Protein AF-A0A9E6A7X2-F1 (afdb_monomer)

Sequence (152 aa):
MKKKRSARLGIVADLEERKRKQADQFLAEHVKRVENDKVQLLQLETYLVEYQQQYKVTCANGISVQSLMSYQNFMAKVGRVIDQHKVSMKVNLEQLQGVKVYWSKVCARQNAVDSLIVKLKNKEQYAADKALQQLIDEASLQNFNKSPNSRA

Foldseek 3Di:
DPDQPLVVLVVVLVVLVVVLVVLVVVLVVLVVVLVVLVVVLVVLVVVLVVVVVVVVVVVVVPDDPVVVVVVVVVNVVSVVVSVVSVVVSVVSVVVSVVSVVVSVVSVVVSVVSVVVSVVSVVVVVVVVVVVVVVVVVVVVVVVVVVDDDDDD

Radius of gyration: 36.04 Å; Cα contacts (8 Å, |Δi|>4): 52; chains: 1; bounding box: 65×26×121 Å

Solvent-accessible surface area (backbone atoms only — not comparable to full-atom values): 8267 Å² total; per-residue (Å²): 132,84,79,54,72,47,67,62,46,47,61,52,46,57,49,39,52,50,52,36,55,52,37,52,52,52,42,51,51,41,51,51,50,49,52,51,50,51,53,52,50,52,52,53,53,50,51,50,52,53,50,53,53,54,47,52,58,50,51,76,72,60,70,55,71,70,57,53,53,53,49,53,54,48,52,57,51,51,52,51,51,52,53,52,47,54,55,52,48,51,54,44,49,53,49,36,52,53,43,51,53,52,36,51,53,45,50,52,51,38,55,50,48,53,53,50,40,52,56,43,46,52,53,55,48,53,54,48,53,55,53,52,49,51,52,51,52,52,53,50,52,51,53,54,69,70,63,77,86,92,83,131

Mean predicted aligned error: 8.38 Å

Nearest PDB structures (foldseek):
  6pyu-assembly1_B  TM=8.097E-01  e=6.039E-01  Homo sapiens
  3k29-assembly1_A  TM=8.432E-01  e=1.173E+00  Chlamydia trachomatis
  8i21-assembly1_A  TM=5.649E-01  e=2.278E+00  Saccharomyces cerevisiae S288C
  8i4v-assembly1_B  TM=3.873E-01  e=1.789E+00  Saccharomyces cerevisiae S288C
  8i21-assembly1_B  TM=3.912E-01  e=5.631E+00  Saccharomyces cerevisiae S288C

Secondary structure (DSSP, 8-state):
-PPPHHHHHHHHHHHHHHHHHHHHHHHHHHHHHHHHHHHHHHHHHHHHHHHHHHHHHHHHT---HHHHHHHHHHHHHHHHHHHHHHHHHHHHHHHHHHHHHHHHHHHHHHHHHHHHHHHHHHHHHHHHHHHHHHHHHHHHHHHHHT------

Structure (mmCIF, N/CA/C/O backbone):
data_AF-A0A9E6A7X2-F1
#
_entry.id   AF-A0A9E6A7X2-F1
#
loop_
_atom_site.group_PDB
_atom_site.id
_atom_site.type_symbol
_atom_site.label_atom_id
_atom_site.label_alt_id
_atom_site.label_comp_id
_atom_site.label_asym_id
_atom_site.label_entity_id
_atom_site.label_seq_id
_atom_site.pdbx_PDB_ins_code
_atom_site.Cartn_x
_atom_site.Cartn_y
_atom_site.Cartn_z
_atom_site.occupancy
_atom_site.B_iso_or_equiv
_atom_site.auth_seq_id
_atom_site.auth_comp_id
_atom_site.auth_asym_id
_atom_site.auth_atom_id
_atom_site.pdbx_PDB_model_num
ATOM 1 N N . MET A 1 1 ? -23.308 -15.680 37.141 1.00 47.47 1 MET A N 1
ATOM 2 C CA . MET A 1 1 ? -23.452 -14.218 36.929 1.00 47.47 1 MET A CA 1
ATOM 3 C C . MET A 1 1 ? -23.376 -13.896 35.436 1.00 47.47 1 MET A C 1
ATOM 5 O O . MET A 1 1 ? -22.452 -14.355 34.776 1.00 47.47 1 MET A O 1
ATOM 9 N N . LYS A 1 2 ? -24.347 -13.157 34.877 1.00 62.97 2 LYS A N 1
ATOM 10 C CA . LYS A 1 2 ? -24.361 -12.752 33.453 1.00 62.97 2 LYS A CA 1
ATOM 11 C C . LYS A 1 2 ? -23.170 -11.811 33.189 1.00 62.97 2 LYS A C 1
ATOM 13 O O . LYS A 1 2 ? -23.051 -10.800 33.875 1.00 62.97 2 LYS A O 1
ATOM 18 N N . LYS A 1 3 ? -22.287 -12.116 32.225 1.00 70.38 3 LYS A N 1
ATOM 19 C CA . LYS A 1 3 ? -21.166 -11.217 31.867 1.00 70.38 3 LYS A CA 1
ATOM 20 C C . LYS A 1 3 ? -21.705 -9.831 31.471 1.00 70.38 3 LYS A C 1
ATOM 22 O O . LYS A 1 3 ? -22.637 -9.742 30.662 1.00 70.38 3 LYS A O 1
ATOM 27 N N . LYS A 1 4 ? -21.098 -8.768 32.021 1.00 75.50 4 LYS A N 1
ATOM 28 C CA . LYS A 1 4 ? -21.412 -7.362 31.698 1.00 75.50 4 LYS A CA 1
ATOM 29 C C . LYS A 1 4 ? -21.354 -7.129 30.183 1.00 75.50 4 LYS A C 1
ATOM 31 O O . LYS A 1 4 ? -20.653 -7.834 29.450 1.00 75.50 4 LYS A O 1
ATOM 36 N N . ARG A 1 5 ? -22.156 -6.192 29.672 1.00 73.62 5 ARG A N 1
ATOM 37 C CA . ARG A 1 5 ? -22.290 -5.967 28.221 1.00 73.62 5 ARG A CA 1
ATOM 38 C C . ARG A 1 5 ? -20.985 -5.421 27.641 1.00 73.62 5 ARG A C 1
ATOM 40 O O . ARG A 1 5 ? -20.601 -5.850 26.557 1.00 73.62 5 ARG A O 1
ATOM 47 N N . SER A 1 6 ? -20.283 -4.588 28.404 1.00 75.38 6 SER A N 1
ATOM 48 C CA . SER A 1 6 ? -18.923 -4.125 28.109 1.00 75.38 6 SER A CA 1
ATOM 49 C C . SER A 1 6 ? -17.924 -5.276 27.907 1.00 75.38 6 SER A C 1
ATOM 51 O O . SER A 1 6 ? -17.207 -5.300 26.912 1.00 75.38 6 SER A O 1
ATOM 53 N N . ALA A 1 7 ? -17.937 -6.287 28.781 1.00 75.12 7 ALA A N 1
ATOM 54 C CA . ALA A 1 7 ? -17.018 -7.428 28.718 1.00 75.12 7 ALA A CA 1
ATOM 55 C C . ALA A 1 7 ? -17.225 -8.315 27.476 1.00 75.12 7 ALA A C 1
ATOM 57 O O . ALA A 1 7 ? -16.279 -8.909 26.969 1.00 75.12 7 ALA A O 1
ATOM 58 N N . ARG A 1 8 ? -18.456 -8.399 26.957 1.00 81.56 8 ARG A N 1
ATOM 59 C CA . ARG A 1 8 ? -18.749 -9.130 25.708 1.00 81.56 8 ARG A CA 1
ATOM 60 C C . ARG A 1 8 ? -18.274 -8.375 24.468 1.00 81.56 8 ARG A C 1
ATOM 62 O O . ARG A 1 8 ? -17.871 -9.004 23.497 1.00 81.56 8 ARG A O 1
ATOM 69 N N . LEU A 1 9 ? -18.300 -7.043 24.512 1.00 84.25 9 LEU A N 1
ATOM 70 C CA . LEU A 1 9 ? -17.782 -6.198 23.437 1.00 84.25 9 LEU A CA 1
ATOM 71 C C . LEU A 1 9 ? -16.253 -6.138 23.406 1.00 84.25 9 LEU A C 1
ATOM 73 O O . LEU A 1 9 ? -15.714 -5.866 22.343 1.00 84.25 9 LEU A O 1
ATOM 77 N N . GLY A 1 10 ? -15.562 -6.468 24.503 1.00 82.94 10 GLY A N 1
ATOM 78 C CA . GLY A 1 10 ? -14.102 -6.626 24.499 1.00 82.94 10 GLY A CA 1
ATOM 79 C C . GLY A 1 10 ? -13.621 -7.626 23.440 1.00 82.94 10 GLY A C 1
ATOM 80 O O . GLY A 1 10 ? -12.741 -7.308 22.657 1.00 82.94 10 GLY A O 1
ATOM 81 N N . ILE A 1 11 ? -14.301 -8.770 23.300 1.00 87.31 11 ILE A N 1
ATOM 82 C CA . ILE A 1 11 ? -13.978 -9.777 22.268 1.00 87.31 11 ILE A CA 1
ATOM 83 C C . ILE A 1 11 ? -14.161 -9.209 20.852 1.00 87.31 11 ILE A C 1
ATOM 85 O O . ILE A 1 11 ? -13.413 -9.538 19.930 1.00 87.31 11 ILE A O 1
ATOM 89 N N . VAL A 1 12 ? -15.176 -8.360 20.666 1.00 88.81 12 VAL A N 1
ATOM 90 C CA . VAL A 1 12 ? -15.425 -7.694 19.384 1.00 88.81 12 VAL A CA 1
ATOM 91 C C . VAL A 1 12 ? -14.328 -6.669 19.103 1.00 88.81 12 VAL A C 1
ATOM 93 O O . VAL A 1 12 ? -13.837 -6.635 17.982 1.00 88.81 12 VAL A O 1
ATOM 96 N N . ALA A 1 13 ? -13.894 -5.895 20.100 1.00 90.06 13 ALA A N 1
ATOM 97 C CA . ALA A 1 13 ? -12.770 -4.970 19.954 1.00 90.06 13 ALA A CA 1
ATOM 98 C C . ALA A 1 13 ? -11.473 -5.697 19.579 1.00 90.06 13 ALA A C 1
ATOM 100 O O . ALA A 1 13 ? -10.839 -5.307 18.603 1.00 90.06 13 ALA A O 1
ATOM 101 N N . ASP A 1 14 ? -11.144 -6.808 20.242 1.00 90.88 14 ASP A N 1
ATOM 102 C CA . ASP A 1 14 ? -9.957 -7.611 19.916 1.00 90.88 14 ASP A CA 1
ATOM 103 C C . ASP A 1 14 ? -10.012 -8.164 18.479 1.00 90.88 14 ASP A C 1
ATOM 105 O O . ASP A 1 14 ? -8.999 -8.291 17.785 1.00 90.88 14 ASP A O 1
ATOM 109 N N . LEU A 1 15 ? -11.207 -8.530 18.001 1.00 92.25 15 LEU A N 1
ATOM 110 C CA . LEU A 1 15 ? -11.403 -8.955 16.617 1.00 92.25 15 LEU A CA 1
ATOM 111 C C . LEU A 1 15 ? -11.204 -7.794 15.633 1.00 92.25 15 LEU A C 1
ATOM 113 O O . LEU A 1 15 ? -10.547 -7.978 14.609 1.00 92.25 15 LEU A O 1
ATOM 117 N N . GLU A 1 16 ? -11.766 -6.620 15.916 1.00 91.19 16 GLU A N 1
ATOM 118 C CA . GLU A 1 16 ? -11.615 -5.441 15.058 1.00 91.19 16 GLU A CA 1
ATOM 119 C C . GLU A 1 16 ? -10.170 -4.911 15.063 1.00 91.19 16 GLU A C 1
ATOM 121 O O . GLU A 1 16 ? -9.666 -4.533 14.009 1.00 91.19 16 GLU A O 1
ATOM 126 N N . GLU A 1 17 ? -9.445 -4.993 16.183 1.00 92.38 17 GLU A N 1
ATOM 127 C CA . GLU A 1 17 ? -8.017 -4.658 16.245 1.00 92.38 17 GLU A CA 1
ATOM 128 C C . GLU A 1 17 ? -7.181 -5.588 15.355 1.00 92.38 17 GLU A C 1
ATOM 130 O O . GLU A 1 17 ? -6.312 -5.129 14.611 1.00 92.38 17 GLU A O 1
ATOM 135 N N . ARG A 1 18 ? -7.458 -6.900 15.380 1.00 94.06 18 ARG A N 1
ATOM 136 C CA . ARG A 1 18 ? -6.791 -7.860 14.486 1.00 94.06 18 ARG A CA 1
ATOM 137 C C . ARG A 1 18 ? -7.076 -7.562 13.017 1.00 94.06 18 ARG A C 1
ATOM 139 O O . ARG A 1 18 ? -6.147 -7.583 12.212 1.00 94.06 18 ARG A O 1
ATOM 146 N N . LYS A 1 19 ? -8.326 -7.235 12.672 1.00 93.25 19 LYS A N 1
ATOM 147 C CA . LYS A 1 19 ? -8.688 -6.819 11.308 1.00 93.25 19 LYS A CA 1
ATOM 148 C C . LYS A 1 19 ? -7.966 -5.541 10.892 1.00 93.25 19 LYS A C 1
ATOM 150 O O . LYS A 1 19 ? -7.505 -5.475 9.756 1.00 93.25 19 LYS A O 1
ATOM 155 N N . ARG A 1 20 ? -7.823 -4.554 11.788 1.00 93.06 20 ARG A N 1
ATOM 156 C CA . ARG A 1 20 ? -7.038 -3.341 11.511 1.00 93.06 20 ARG A CA 1
ATOM 157 C C . ARG A 1 20 ? -5.586 -3.691 11.223 1.00 93.06 20 ARG A C 1
ATOM 159 O O . ARG A 1 20 ? -5.097 -3.304 10.175 1.00 93.06 20 ARG A O 1
ATOM 166 N N . LYS A 1 21 ? -4.931 -4.484 12.077 1.00 95.56 21 LYS A N 1
ATOM 167 C CA . LYS A 1 21 ? -3.529 -4.893 11.860 1.00 95.56 21 LYS A CA 1
ATOM 168 C C . LYS A 1 21 ? -3.332 -5.585 10.508 1.00 95.56 21 LYS A C 1
ATOM 170 O O . LYS A 1 21 ? -2.360 -5.308 9.815 1.00 95.56 21 LYS A O 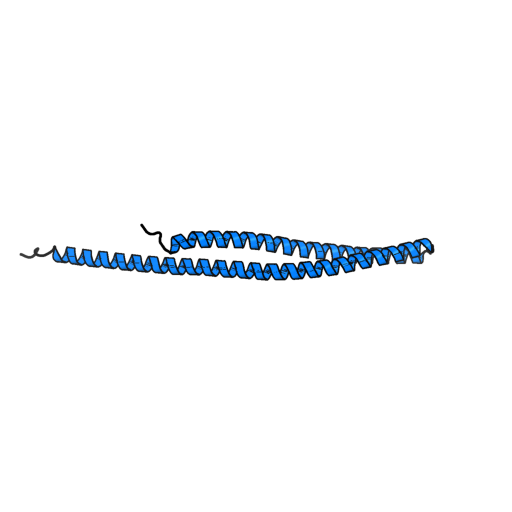1
ATOM 175 N N . GLN A 1 22 ? -4.266 -6.448 10.111 1.00 95.94 22 GLN A N 1
ATOM 176 C CA . GLN A 1 22 ? -4.241 -7.075 8.786 1.00 95.94 22 GLN A CA 1
ATOM 177 C C . GLN A 1 22 ? -4.439 -6.051 7.660 1.00 95.94 22 GLN A C 1
ATOM 179 O O . GLN A 1 22 ? -3.724 -6.093 6.664 1.00 95.94 22 GLN A O 1
ATOM 184 N N . ALA A 1 23 ? -5.375 -5.110 7.817 1.00 95.69 23 ALA A N 1
ATOM 185 C CA . ALA A 1 23 ? -5.593 -4.043 6.845 1.00 95.69 23 ALA A CA 1
ATOM 186 C C . ALA A 1 23 ? -4.382 -3.098 6.727 1.00 95.69 23 ALA A C 1
ATOM 188 O O . ALA A 1 23 ? -4.076 -2.661 5.621 1.00 95.69 23 ALA A O 1
ATOM 189 N N . ASP A 1 24 ? -3.683 -2.809 7.829 1.00 97.06 24 ASP A N 1
ATOM 190 C CA . ASP A 1 24 ? -2.449 -2.014 7.857 1.00 97.06 24 ASP A CA 1
ATOM 191 C C . ASP A 1 24 ? -1.337 -2.706 7.059 1.00 97.06 24 ASP A C 1
ATOM 193 O O . ASP A 1 24 ? -0.707 -2.088 6.201 1.00 97.06 24 ASP A O 1
ATOM 197 N N . GLN A 1 25 ? -1.125 -4.004 7.304 1.00 97.56 25 GLN A N 1
ATOM 198 C CA . GLN A 1 25 ? -0.148 -4.813 6.568 1.00 97.56 25 GLN A CA 1
ATOM 199 C C . GLN A 1 25 ? -0.470 -4.851 5.074 1.00 97.56 25 GLN A C 1
ATOM 201 O O . GLN A 1 25 ? 0.410 -4.624 4.244 1.00 97.56 25 GLN A O 1
ATOM 206 N N . PHE A 1 26 ? -1.740 -5.068 4.736 1.00 96.00 26 PHE A N 1
ATOM 207 C CA . PHE A 1 26 ? -2.191 -5.118 3.352 1.00 96.00 26 PHE A CA 1
ATOM 208 C C . PHE A 1 26 ? -2.010 -3.767 2.646 1.00 96.00 26 PHE A C 1
ATOM 210 O O . PHE A 1 26 ? -1.502 -3.703 1.529 1.00 96.00 26 PHE A O 1
ATOM 217 N N . LEU A 1 27 ? -2.336 -2.658 3.317 1.00 98.06 27 LEU A N 1
ATOM 218 C CA . LEU A 1 27 ? -2.077 -1.319 2.792 1.00 98.06 27 LEU A CA 1
ATOM 219 C C . LEU A 1 27 ? -0.580 -1.084 2.563 1.00 98.06 27 LEU A C 1
ATOM 221 O O . LEU A 1 27 ? -0.202 -0.590 1.501 1.00 98.06 27 LEU A O 1
ATOM 225 N N . ALA A 1 28 ? 0.267 -1.448 3.526 1.00 97.88 28 ALA A N 1
ATOM 226 C CA . ALA A 1 28 ? 1.713 -1.275 3.424 1.00 97.88 28 ALA A CA 1
ATOM 227 C C . ALA A 1 28 ? 2.307 -2.050 2.236 1.00 97.88 28 ALA A C 1
ATOM 229 O O . ALA A 1 28 ? 3.136 -1.506 1.504 1.00 97.88 28 ALA A O 1
ATOM 230 N N . GLU A 1 29 ? 1.853 -3.282 2.002 1.00 97.31 29 GLU A N 1
ATOM 231 C CA . GLU A 1 29 ? 2.272 -4.097 0.859 1.00 97.31 29 GLU A CA 1
ATOM 232 C C . GLU A 1 29 ? 1.923 -3.426 -0.477 1.00 97.31 29 GLU A C 1
ATOM 234 O O . GLU A 1 29 ? 2.788 -3.270 -1.342 1.00 97.31 29 GLU A O 1
ATOM 239 N N . HIS A 1 30 ? 0.685 -2.952 -0.628 1.00 97.56 30 HIS A N 1
ATOM 240 C CA . HIS A 1 30 ? 0.243 -2.285 -1.853 1.00 97.56 30 HIS A CA 1
ATOM 241 C C . HIS A 1 30 ? 0.944 -0.941 -2.088 1.00 97.56 30 HIS A C 1
ATOM 243 O O . HIS A 1 30 ? 1.289 -0.621 -3.227 1.00 97.56 30 HIS A O 1
ATOM 249 N N . VAL A 1 31 ? 1.195 -0.163 -1.029 1.00 97.81 31 VAL A N 1
ATOM 250 C CA . VAL A 1 31 ? 1.982 1.077 -1.122 1.00 97.81 31 VAL A CA 1
ATOM 251 C C . VAL A 1 31 ? 3.401 0.766 -1.589 1.00 97.81 31 VAL A C 1
ATOM 253 O O . VAL A 1 31 ? 3.877 1.388 -2.537 1.00 97.81 31 VAL A O 1
ATOM 256 N N . LYS A 1 32 ? 4.056 -0.228 -0.977 1.00 97.44 32 LYS A N 1
ATOM 257 C CA . LYS A 1 32 ? 5.410 -0.647 -1.352 1.00 97.44 32 LYS A CA 1
ATOM 258 C C . LYS A 1 32 ? 5.474 -1.125 -2.801 1.00 97.44 32 LYS A C 1
ATOM 260 O O . LYS A 1 32 ? 6.410 -0.772 -3.509 1.00 97.44 32 LYS A O 1
ATOM 265 N N . ARG A 1 33 ? 4.481 -1.893 -3.255 1.00 95.94 33 ARG A N 1
ATOM 266 C CA . ARG A 1 33 ? 4.395 -2.364 -4.643 1.00 95.94 33 ARG A CA 1
ATOM 267 C C . ARG A 1 33 ? 4.341 -1.202 -5.635 1.00 95.94 33 ARG A C 1
ATOM 269 O O . ARG A 1 33 ? 5.154 -1.159 -6.548 1.00 95.94 33 ARG A O 1
ATOM 276 N N . VAL A 1 34 ? 3.443 -0.241 -5.416 1.00 96.81 34 VAL A N 1
ATOM 277 C CA . VAL A 1 34 ? 3.322 0.946 -6.279 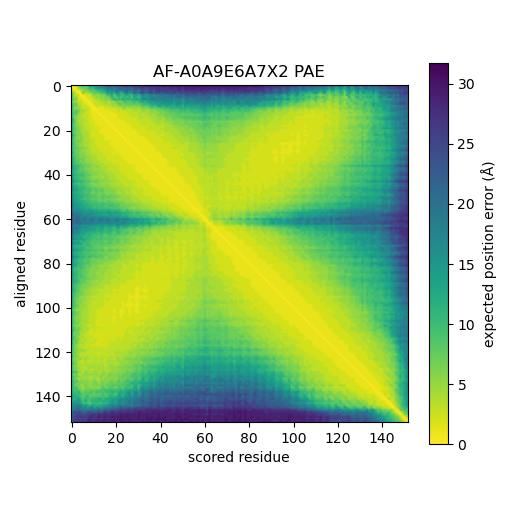1.00 96.81 34 VAL A CA 1
ATOM 278 C C . VAL A 1 34 ? 4.606 1.774 -6.283 1.00 96.81 34 VAL A C 1
ATOM 280 O O . VAL A 1 34 ? 4.996 2.292 -7.326 1.00 96.81 34 VAL A O 1
ATOM 283 N N . GLU A 1 35 ? 5.266 1.918 -5.135 1.00 96.62 35 GLU A N 1
ATOM 284 C CA . GLU A 1 35 ? 6.502 2.695 -5.059 1.00 96.62 35 GLU A CA 1
ATOM 285 C C . GLU A 1 35 ? 7.663 2.003 -5.782 1.00 96.62 35 GLU A C 1
ATOM 287 O O . GLU A 1 35 ? 8.375 2.637 -6.557 1.00 96.62 35 GLU A O 1
ATOM 292 N N . ASN A 1 36 ? 7.795 0.686 -5.622 1.00 94.94 36 ASN A N 1
ATOM 293 C CA . ASN A 1 36 ? 8.768 -0.101 -6.375 1.00 94.94 36 ASN A CA 1
ATOM 294 C C . ASN A 1 36 ? 8.532 0.002 -7.890 1.00 94.94 36 ASN A C 1
ATOM 296 O O . ASN A 1 36 ? 9.490 0.194 -8.636 1.00 94.94 36 ASN A O 1
ATOM 300 N N . ASP A 1 37 ? 7.276 -0.073 -8.342 1.00 93.50 37 ASP A N 1
ATOM 301 C CA . ASP A 1 37 ? 6.935 0.057 -9.763 1.00 93.50 37 ASP A CA 1
ATOM 302 C C . ASP A 1 37 ? 7.340 1.426 -10.326 1.00 93.50 37 ASP A C 1
ATOM 304 O O . ASP A 1 37 ? 7.866 1.505 -11.437 1.00 93.50 37 ASP A O 1
A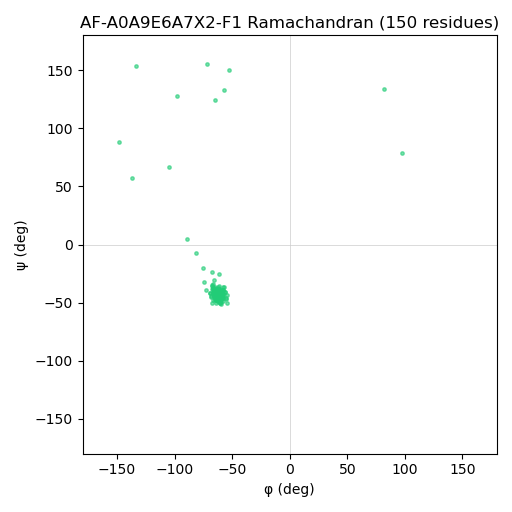TOM 308 N N . LYS A 1 38 ? 7.130 2.508 -9.562 1.00 95.12 38 LYS A N 1
ATOM 309 C CA . LYS A 1 38 ? 7.560 3.860 -9.954 1.00 95.12 38 LYS A CA 1
ATOM 310 C C . LYS A 1 38 ? 9.070 3.954 -10.096 1.00 95.12 38 LYS A C 1
ATOM 312 O O . LYS A 1 38 ? 9.550 4.516 -11.077 1.00 95.12 38 LYS A O 1
ATOM 317 N N . VAL A 1 39 ? 9.810 3.415 -9.127 1.00 96.19 39 VAL A N 1
ATOM 318 C CA . VAL A 1 39 ? 11.278 3.414 -9.154 1.00 96.19 39 VAL A CA 1
ATOM 319 C C . VAL A 1 39 ? 11.782 2.642 -10.372 1.00 96.19 39 VAL A C 1
ATOM 321 O O . VAL A 1 39 ? 12.636 3.145 -11.097 1.00 96.19 39 VAL A O 1
ATOM 324 N N . GLN A 1 40 ? 11.222 1.462 -10.645 1.00 93.50 40 GLN A N 1
ATOM 325 C CA . GLN A 1 40 ? 11.585 0.664 -11.819 1.00 93.50 40 GLN A CA 1
ATOM 326 C C . GLN A 1 40 ? 11.265 1.383 -13.131 1.00 93.50 40 GLN A C 1
ATOM 328 O O . GLN A 1 40 ? 12.080 1.371 -14.051 1.00 93.50 40 GLN A O 1
ATOM 333 N N . LEU A 1 41 ? 10.107 2.042 -13.224 1.00 94.75 41 LEU A N 1
ATOM 334 C CA . LEU A 1 41 ? 9.742 2.813 -14.408 1.00 94.75 41 LEU A CA 1
ATOM 335 C C . LEU A 1 41 ? 10.720 3.969 -14.645 1.00 94.75 41 LEU A C 1
ATOM 337 O O . LEU A 1 41 ? 11.205 4.131 -15.762 1.00 94.75 41 LEU A O 1
ATOM 341 N N . LEU A 1 42 ? 11.061 4.719 -13.595 1.00 95.50 42 LEU A N 1
ATOM 342 C CA . LEU A 1 42 ? 12.034 5.806 -13.680 1.00 95.50 42 LEU A CA 1
ATOM 343 C C . LEU A 1 42 ? 13.410 5.295 -14.126 1.00 95.50 42 LEU A C 1
ATOM 345 O O . LEU A 1 42 ? 14.053 5.919 -14.967 1.00 95.50 42 LEU A O 1
ATOM 349 N N . GLN A 1 43 ? 13.854 4.151 -13.600 1.00 93.81 43 GLN A N 1
ATOM 350 C CA . GLN A 1 43 ? 15.102 3.509 -14.021 1.00 93.81 43 GLN A CA 1
ATOM 351 C C . GLN A 1 43 ? 15.079 3.130 -15.506 1.00 93.81 43 GLN A C 1
ATOM 353 O O . GLN A 1 43 ? 16.045 3.405 -16.213 1.00 93.81 43 GLN A O 1
ATOM 358 N N . LEU A 1 44 ? 13.979 2.549 -15.998 1.00 92.94 44 LEU A N 1
ATOM 359 C CA . LEU A 1 44 ? 13.820 2.202 -17.415 1.00 92.94 44 LEU A CA 1
ATOM 360 C C . LEU A 1 44 ? 13.824 3.441 -18.318 1.00 92.94 44 LEU A C 1
ATOM 362 O O . LEU A 1 44 ? 14.473 3.434 -19.363 1.00 92.94 44 LEU A O 1
ATOM 366 N N . GLU A 1 45 ? 13.122 4.504 -17.921 1.00 92.56 45 GLU A N 1
ATOM 367 C CA . GLU A 1 45 ? 13.084 5.767 -18.665 1.00 92.56 45 GLU A CA 1
ATOM 368 C C . GLU A 1 45 ? 14.460 6.448 -18.680 1.00 92.56 45 GLU A C 1
ATOM 370 O O . GLU A 1 45 ? 14.906 6.909 -19.731 1.00 92.56 45 GLU A O 1
ATOM 375 N N . THR A 1 46 ? 15.175 6.434 -17.552 1.00 94.38 46 THR A N 1
ATOM 376 C CA . THR A 1 46 ? 16.532 6.992 -17.431 1.00 94.38 46 THR A CA 1
ATOM 377 C C . THR A 1 46 ? 17.515 6.229 -18.311 1.00 94.38 46 THR A C 1
ATOM 379 O O . THR A 1 46 ? 18.199 6.826 -19.140 1.00 94.38 46 THR A O 1
ATOM 382 N N . TYR A 1 47 ? 17.516 4.899 -18.207 1.00 92.31 47 TYR A N 1
ATOM 383 C CA . TYR A 1 47 ? 18.353 4.030 -19.027 1.00 92.31 47 TYR A CA 1
ATOM 384 C C . TYR A 1 47 ? 18.098 4.231 -20.527 1.00 92.31 47 TYR A C 1
ATOM 386 O O . TYR A 1 47 ? 19.032 4.253 -21.327 1.00 92.31 47 TYR A O 1
ATOM 394 N N . LEU A 1 48 ? 16.837 4.422 -20.929 1.00 90.81 48 LEU A N 1
ATOM 395 C CA . LEU A 1 48 ? 16.494 4.695 -22.322 1.00 90.81 48 LEU A CA 1
ATOM 396 C C . LEU A 1 48 ? 17.073 6.034 -22.800 1.00 90.81 48 LEU A C 1
ATOM 398 O O . LEU A 1 48 ? 17.608 6.095 -23.907 1.00 90.81 48 LEU A O 1
ATOM 402 N N . VAL A 1 49 ? 17.015 7.087 -21.982 1.00 93.06 49 VAL A N 1
ATOM 403 C CA . VAL A 1 49 ? 17.617 8.389 -22.310 1.00 93.06 49 VAL A CA 1
ATOM 404 C C . VAL A 1 49 ? 19.137 8.275 -22.446 1.00 93.06 49 VAL A C 1
ATOM 406 O O . VAL A 1 49 ? 19.694 8.741 -23.442 1.00 93.06 49 VAL A O 1
ATOM 409 N N . GLU A 1 50 ? 19.805 7.625 -21.494 1.00 92.62 50 GLU A N 1
ATOM 410 C CA . GLU A 1 50 ? 21.256 7.399 -21.524 1.00 92.62 50 GLU A CA 1
ATOM 411 C C . GLU A 1 50 ? 21.673 6.614 -22.771 1.00 92.62 50 GLU A C 1
ATOM 413 O O . GLU A 1 50 ? 22.586 7.012 -23.500 1.00 92.62 50 GLU A O 1
ATOM 418 N N . TYR A 1 51 ? 20.946 5.542 -23.082 1.00 92.12 51 TYR A N 1
ATOM 419 C CA . TYR A 1 51 ? 21.211 4.716 -24.252 1.00 92.12 51 TYR A CA 1
ATOM 420 C C . TYR A 1 51 ? 21.032 5.495 -25.564 1.00 92.12 51 TYR A C 1
ATOM 422 O O . TYR A 1 51 ? 21.852 5.383 -26.478 1.00 92.12 51 TYR A O 1
ATOM 430 N N . GLN A 1 52 ? 19.997 6.336 -25.665 1.00 91.38 52 GLN A N 1
ATOM 431 C CA . GLN A 1 52 ? 19.795 7.215 -26.822 1.00 91.38 52 GLN A CA 1
ATOM 432 C C . GLN A 1 52 ? 20.928 8.234 -26.981 1.00 91.38 52 GLN A C 1
ATOM 434 O O . GLN A 1 52 ? 21.354 8.510 -28.105 1.00 91.38 52 GLN A O 1
ATOM 439 N N . GLN A 1 53 ? 21.422 8.807 -25.882 1.00 91.94 53 GLN A N 1
ATOM 440 C CA . GLN A 1 53 ? 22.551 9.740 -25.908 1.00 91.94 53 GLN A CA 1
ATOM 441 C C . GLN A 1 53 ? 23.832 9.046 -26.374 1.00 91.94 53 GLN A C 1
ATOM 443 O O . GLN A 1 53 ? 24.490 9.538 -27.292 1.00 91.94 53 GLN A O 1
ATOM 448 N N . GLN A 1 54 ? 24.141 7.875 -25.813 1.00 89.31 54 GLN A N 1
ATOM 449 C CA . GLN A 1 54 ? 25.297 7.078 -26.218 1.00 89.31 54 GLN A CA 1
ATOM 450 C C . GLN A 1 54 ? 25.225 6.721 -27.706 1.00 89.31 54 GLN A C 1
ATOM 452 O O . GLN A 1 54 ? 26.199 6.890 -28.438 1.00 89.31 54 GLN A O 1
ATOM 457 N N . TYR A 1 55 ? 24.048 6.313 -28.181 1.00 88.69 55 TYR A N 1
ATOM 458 C CA . TYR A 1 55 ? 23.846 5.973 -29.582 1.00 88.69 55 TYR A CA 1
ATOM 459 C C . TYR A 1 55 ? 24.038 7.164 -30.531 1.00 88.69 55 TYR A C 1
ATOM 461 O O . TYR A 1 55 ? 24.616 6.995 -31.605 1.00 88.69 55 TYR A O 1
ATOM 469 N N . LYS A 1 56 ? 23.611 8.378 -30.149 1.00 88.88 56 LYS A N 1
ATOM 470 C CA . LYS A 1 56 ? 23.863 9.600 -30.939 1.00 88.88 56 LYS A CA 1
ATOM 471 C C . LYS A 1 56 ? 25.358 9.856 -31.121 1.00 88.88 56 LYS A C 1
ATOM 473 O O . LYS A 1 56 ? 25.781 10.172 -32.230 1.00 88.88 56 LYS A O 1
ATOM 478 N N . VAL A 1 57 ? 26.150 9.675 -30.062 1.00 88.75 57 VAL A N 1
ATOM 479 C CA . VAL A 1 57 ? 27.615 9.803 -30.120 1.00 88.75 57 VAL A CA 1
ATOM 480 C C . VAL A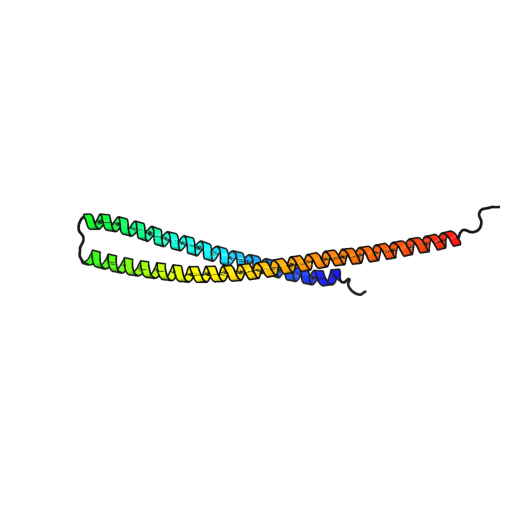 1 57 ? 28.210 8.750 -31.057 1.00 88.75 57 VAL A C 1
ATOM 482 O O . VAL A 1 57 ? 29.039 9.078 -31.900 1.00 88.75 57 VAL A O 1
ATOM 485 N N . THR A 1 58 ? 27.754 7.496 -30.976 1.00 85.06 58 THR A N 1
ATOM 486 C CA . THR A 1 58 ? 28.216 6.428 -31.876 1.00 85.06 58 THR A CA 1
ATOM 487 C C . THR A 1 58 ? 27.827 6.691 -33.335 1.00 85.06 58 THR A C 1
ATOM 489 O O . THR A 1 58 ? 28.656 6.504 -34.220 1.00 85.06 58 THR A O 1
ATOM 492 N N . CYS A 1 59 ? 26.612 7.183 -33.601 1.00 87.06 59 CYS A N 1
ATOM 493 C CA . CYS A 1 59 ? 26.160 7.558 -34.947 1.00 87.06 59 CYS A CA 1
ATOM 494 C C . CYS A 1 59 ? 27.006 8.662 -35.581 1.00 87.06 59 CYS A C 1
ATOM 496 O O . CYS A 1 59 ? 27.261 8.603 -36.782 1.00 87.06 59 CYS A O 1
ATOM 498 N N . ALA A 1 60 ? 27.443 9.651 -34.795 1.00 85.56 60 ALA A N 1
ATOM 499 C CA . ALA A 1 60 ? 28.275 10.746 -35.288 1.00 85.56 60 ALA A CA 1
ATOM 500 C C . ALA A 1 60 ? 29.621 10.259 -35.859 1.00 85.56 60 ALA A C 1
ATOM 502 O O . ALA A 1 60 ? 30.171 10.897 -36.751 1.00 85.56 60 ALA A O 1
ATOM 503 N N . ASN A 1 61 ? 30.107 9.099 -35.407 1.00 84.94 61 ASN A N 1
ATOM 504 C CA . ASN A 1 61 ? 31.346 8.477 -35.881 1.00 84.94 61 ASN A CA 1
ATOM 505 C C . ASN A 1 61 ? 31.139 7.532 -37.083 1.00 84.94 61 ASN A C 1
ATOM 507 O O . ASN A 1 61 ? 32.088 6.887 -37.526 1.00 84.94 61 ASN A O 1
ATOM 511 N N . GLY A 1 62 ? 29.913 7.450 -37.615 1.00 86.75 62 GLY A N 1
ATOM 512 C CA . GLY A 1 62 ? 29.528 6.509 -38.663 1.00 86.75 62 GLY A CA 1
ATOM 513 C C . GLY A 1 62 ? 29.195 5.124 -38.102 1.00 86.75 62 GLY A C 1
ATOM 514 O O . GLY A 1 62 ? 29.915 4.568 -37.276 1.00 86.75 62 GLY A O 1
ATOM 515 N N . ILE A 1 63 ? 28.078 4.549 -38.551 1.00 89.75 63 ILE A N 1
ATOM 516 C CA . ILE A 1 63 ? 27.614 3.227 -38.112 1.00 89.75 63 ILE A CA 1
ATOM 517 C C . ILE A 1 63 ? 27.183 2.364 -39.293 1.00 89.75 63 ILE A C 1
ATOM 519 O O . ILE A 1 63 ? 26.745 2.862 -40.328 1.00 89.75 63 ILE A O 1
ATOM 523 N N . SER A 1 64 ? 27.273 1.046 -39.116 1.00 91.75 64 SER A N 1
ATOM 524 C CA . SER A 1 64 ? 26.752 0.092 -40.093 1.00 91.75 64 SER A CA 1
ATOM 525 C C . SER A 1 64 ? 25.218 0.064 -40.097 1.00 91.75 64 SER A C 1
ATOM 527 O O . SER A 1 64 ? 24.569 0.322 -39.078 1.00 91.75 64 SER A O 1
ATOM 529 N N . VAL A 1 65 ? 24.628 -0.347 -41.224 1.00 88.62 65 VAL A N 1
ATOM 530 C CA . VAL A 1 65 ? 23.179 -0.599 -41.336 1.00 88.62 65 VAL A CA 1
ATOM 531 C C . VAL A 1 65 ? 22.717 -1.646 -40.313 1.00 88.62 65 VAL A C 1
ATOM 533 O O . VAL A 1 65 ? 21.660 -1.494 -39.703 1.00 88.62 65 VAL A O 1
ATOM 536 N N . GLN A 1 66 ? 23.537 -2.667 -40.044 1.00 90.88 66 GLN A N 1
ATOM 537 C CA . GLN A 1 66 ? 23.237 -3.696 -39.045 1.00 90.88 66 GLN A CA 1
ATOM 538 C C . GLN A 1 66 ? 23.136 -3.116 -37.623 1.00 90.88 66 GLN A C 1
ATOM 540 O O . GLN A 1 66 ? 22.247 -3.496 -36.852 1.00 90.88 66 GLN A O 1
ATOM 545 N N . SER A 1 67 ? 24.015 -2.173 -37.276 1.00 88.06 67 SER A N 1
ATOM 546 C CA . SER A 1 67 ? 23.978 -1.461 -35.993 1.00 88.06 67 SER A CA 1
ATOM 547 C C . SER A 1 67 ? 22.718 -0.598 -35.876 1.00 88.06 67 SER A C 1
ATOM 549 O O . SER A 1 67 ? 22.066 -0.607 -34.832 1.00 88.06 67 SER A O 1
ATOM 551 N N . LEU A 1 68 ? 22.325 0.077 -36.964 1.00 88.69 68 LEU A N 1
ATOM 552 C CA . LEU A 1 68 ? 21.102 0.883 -37.024 1.00 88.69 68 LEU A CA 1
ATOM 553 C C . LEU A 1 68 ? 19.839 0.038 -36.814 1.00 88.69 68 LEU A C 1
ATOM 555 O O . LEU A 1 68 ? 18.979 0.397 -36.008 1.00 88.69 68 LEU A O 1
ATOM 559 N N . MET A 1 69 ? 19.741 -1.108 -37.490 1.00 91.75 69 MET A N 1
ATOM 560 C CA . MET A 1 69 ? 18.609 -2.028 -37.328 1.00 91.75 69 MET A CA 1
ATOM 561 C C . MET A 1 69 ? 18.536 -2.599 -35.908 1.00 91.75 69 MET A C 1
ATOM 563 O O . MET A 1 69 ? 17.457 -2.675 -35.319 1.00 91.75 69 MET A O 1
ATOM 567 N N . SER A 1 70 ? 19.683 -2.964 -35.328 1.00 90.44 70 SER A N 1
ATOM 568 C CA . SER A 1 70 ? 19.765 -3.462 -33.948 1.00 90.44 70 SER A CA 1
ATOM 569 C C . SER A 1 70 ? 19.254 -2.426 -32.944 1.00 90.44 70 SER A C 1
ATOM 571 O O . SER A 1 70 ? 18.456 -2.757 -32.066 1.00 90.44 70 SER A O 1
ATOM 573 N N . TYR A 1 71 ? 19.646 -1.162 -33.119 1.00 91.69 71 TYR A N 1
ATOM 574 C CA . TYR A 1 71 ? 19.170 -0.050 -32.302 1.00 91.69 71 TYR A CA 1
ATOM 575 C C . TYR A 1 71 ? 17.654 0.147 -32.412 1.00 91.69 71 TYR A C 1
ATOM 577 O O . TYR A 1 71 ? 16.967 0.203 -31.391 1.00 91.69 71 TYR A O 1
ATOM 585 N N . GLN A 1 72 ? 17.110 0.200 -33.633 1.00 89.62 72 GLN A N 1
ATOM 586 C CA . GLN A 1 72 ? 15.669 0.367 -33.853 1.00 89.62 72 GLN A CA 1
ATOM 587 C C . GLN A 1 72 ? 14.856 -0.760 -33.203 1.00 89.62 72 GLN A C 1
ATOM 589 O O . GLN A 1 72 ? 13.867 -0.499 -32.516 1.00 89.62 72 GLN A O 1
ATOM 594 N N . ASN A 1 73 ? 15.307 -2.008 -33.352 1.00 93.25 73 ASN A N 1
ATOM 595 C CA . ASN A 1 73 ? 14.664 -3.169 -32.739 1.00 93.25 73 ASN A CA 1
ATOM 596 C C . ASN A 1 73 ? 14.688 -3.103 -31.209 1.00 93.25 73 ASN A C 1
ATOM 598 O O . ASN A 1 73 ? 13.683 -3.400 -30.555 1.00 93.25 73 ASN A O 1
ATOM 602 N N . PHE A 1 74 ? 15.822 -2.704 -30.632 1.00 91.88 74 PHE A N 1
ATOM 603 C CA . PHE A 1 74 ? 15.953 -2.547 -29.191 1.00 91.88 74 PHE A CA 1
ATOM 604 C C . PHE A 1 74 ? 15.046 -1.431 -28.659 1.00 91.88 74 PHE A C 1
ATOM 606 O O . PHE A 1 74 ? 14.289 -1.670 -27.720 1.00 91.88 74 PHE A O 1
ATOM 613 N N . MET A 1 75 ? 15.027 -0.262 -29.306 1.00 91.38 75 MET A N 1
ATOM 614 C CA . MET A 1 75 ? 14.134 0.848 -28.953 1.00 91.38 75 MET A CA 1
ATOM 615 C C . MET A 1 75 ? 12.661 0.445 -29.006 1.00 91.38 75 MET A C 1
ATOM 617 O O . MET A 1 75 ? 11.922 0.702 -28.057 1.00 91.38 75 MET A O 1
ATOM 621 N N . ALA A 1 76 ? 12.238 -0.258 -30.059 1.00 92.25 76 ALA A N 1
ATOM 622 C CA . ALA A 1 76 ? 10.872 -0.763 -30.159 1.00 92.25 76 ALA A CA 1
ATOM 623 C C . ALA A 1 76 ? 10.540 -1.762 -29.037 1.00 92.25 76 ALA A C 1
ATOM 625 O O . ALA A 1 76 ? 9.434 -1.754 -28.495 1.00 92.25 76 ALA A O 1
ATOM 626 N N . LYS A 1 77 ? 11.492 -2.624 -28.655 1.00 93.94 77 LYS A N 1
ATOM 627 C CA . LYS A 1 77 ? 11.309 -3.575 -27.552 1.00 93.94 77 LYS A CA 1
ATOM 628 C C . LYS A 1 77 ? 11.183 -2.861 -26.206 1.00 93.94 77 LYS A C 1
ATOM 630 O O . LYS A 1 77 ? 10.257 -3.178 -25.465 1.00 93.94 77 LYS A O 1
ATOM 635 N N . VAL A 1 78 ? 12.074 -1.918 -25.900 1.00 92.06 78 VAL A N 1
ATOM 636 C CA . VAL A 1 78 ? 12.050 -1.174 -24.631 1.00 92.06 78 VAL A CA 1
ATOM 637 C C . VAL A 1 78 ? 10.794 -0.312 -24.529 1.00 92.06 78 VAL A C 1
ATOM 639 O O . VAL A 1 78 ? 10.141 -0.343 -23.491 1.00 92.06 78 VAL A O 1
ATOM 642 N N . GLY A 1 79 ? 10.391 0.362 -25.612 1.00 92.19 79 GLY A N 1
ATOM 643 C CA . GLY A 1 79 ? 9.138 1.122 -25.657 1.00 92.19 79 GLY A CA 1
ATOM 644 C C . GLY A 1 79 ? 7.929 0.264 -25.278 1.00 92.19 79 GLY A C 1
ATOM 645 O O . GLY A 1 79 ? 7.209 0.597 -24.343 1.00 92.19 79 GLY A O 1
ATOM 646 N N . ARG A 1 80 ? 7.786 -0.921 -25.893 1.00 94.88 80 ARG A N 1
ATOM 647 C CA . ARG A 1 80 ? 6.711 -1.869 -25.541 1.00 94.88 80 ARG A CA 1
ATOM 648 C C . ARG A 1 80 ? 6.747 -2.309 -24.077 1.00 94.88 80 ARG A C 1
ATOM 650 O O . ARG A 1 80 ? 5.695 -2.456 -23.462 1.00 94.88 80 ARG A O 1
ATOM 657 N N . VAL A 1 81 ? 7.936 -2.545 -23.519 1.00 93.75 81 VAL A N 1
ATOM 658 C CA . VAL A 1 81 ? 8.085 -2.929 -22.105 1.00 93.75 81 VAL A CA 1
ATOM 659 C C . VAL A 1 81 ? 7.655 -1.788 -21.185 1.00 93.75 81 VAL A C 1
ATOM 661 O O . VAL A 1 81 ? 6.923 -2.040 -20.231 1.00 93.75 81 VAL A O 1
ATOM 664 N N . ILE A 1 82 ? 8.056 -0.550 -21.482 1.00 93.94 82 ILE A N 1
ATOM 665 C CA . ILE A 1 82 ? 7.658 0.644 -20.723 1.00 93.94 82 ILE A CA 1
ATOM 666 C C . ILE A 1 82 ? 6.140 0.830 -20.773 1.00 93.94 82 ILE A C 1
ATOM 668 O O . ILE A 1 82 ? 5.521 1.032 -19.730 1.00 93.94 82 ILE A O 1
ATOM 672 N N . ASP A 1 83 ? 5.529 0.705 -21.951 1.00 95.12 83 ASP A N 1
ATOM 673 C CA . ASP A 1 83 ? 4.078 0.830 -22.109 1.00 95.12 83 ASP A CA 1
ATOM 674 C C . ASP A 1 83 ? 3.335 -0.235 -21.294 1.00 95.12 83 ASP A C 1
ATOM 676 O O . ASP A 1 83 ? 2.409 0.079 -20.540 1.00 95.12 83 ASP A O 1
ATOM 680 N N . GLN A 1 84 ? 3.792 -1.490 -21.354 1.00 94.56 84 GLN A N 1
ATOM 681 C CA . GLN A 1 84 ? 3.237 -2.575 -20.546 1.00 94.56 84 GLN A CA 1
ATOM 682 C C . GLN A 1 84 ? 3.400 -2.311 -19.039 1.00 94.56 84 GLN A C 1
ATOM 684 O O . GLN A 1 84 ? 2.480 -2.577 -18.258 1.00 94.56 84 GLN A O 1
ATOM 689 N N . HIS A 1 85 ? 4.543 -1.757 -18.623 1.00 93.88 85 HIS A N 1
ATOM 690 C CA . HIS A 1 85 ? 4.789 -1.366 -17.235 1.00 93.88 85 HIS A CA 1
ATOM 691 C C . HIS A 1 85 ? 3.834 -0.259 -16.781 1.00 93.88 85 HIS A C 1
ATOM 693 O O . HIS A 1 85 ? 3.258 -0.361 -15.700 1.00 93.88 85 HIS A O 1
ATOM 699 N N . LYS A 1 86 ? 3.607 0.765 -17.612 1.00 94.88 86 LYS A N 1
ATOM 700 C CA . LYS A 1 86 ? 2.671 1.865 -17.323 1.00 94.88 86 LYS A CA 1
ATOM 701 C C . LYS A 1 86 ? 1.239 1.358 -17.152 1.00 94.88 86 LYS A C 1
ATOM 703 O O . LYS A 1 86 ? 0.550 1.774 -16.220 1.00 94.88 86 LYS A O 1
ATOM 708 N N . VAL A 1 87 ? 0.806 0.414 -17.990 1.00 96.00 87 VAL A N 1
ATOM 709 C CA . VAL A 1 87 ? -0.505 -0.243 -17.849 1.00 96.00 87 VAL A CA 1
ATOM 710 C C . VAL A 1 87 ? -0.593 -1.022 -16.533 1.00 96.00 87 VAL A C 1
ATOM 712 O O . VAL A 1 87 ? -1.557 -0.851 -15.787 1.00 96.00 87 VAL A O 1
ATOM 715 N N . SER A 1 88 ? 0.421 -1.826 -16.204 1.00 93.19 88 SER A N 1
ATOM 716 C CA . SER A 1 88 ? 0.482 -2.572 -14.935 1.00 93.19 88 SER A CA 1
ATOM 717 C C . SER A 1 88 ? 0.448 -1.642 -13.715 1.00 93.19 88 SER A C 1
ATOM 719 O O . SER A 1 88 ? -0.308 -1.865 -12.769 1.00 93.19 88 SER A O 1
ATOM 721 N N . MET A 1 89 ? 1.200 -0.541 -13.761 1.00 95.56 89 MET A N 1
ATOM 722 C CA . MET A 1 89 ? 1.239 0.461 -12.697 1.00 95.56 89 MET A CA 1
ATOM 723 C C . MET A 1 89 ? -0.131 1.111 -12.480 1.00 95.56 89 MET A C 1
ATOM 725 O O . MET A 1 89 ? -0.532 1.324 -11.336 1.00 95.56 89 MET A O 1
ATOM 729 N N . LYS A 1 90 ? -0.884 1.381 -13.555 1.00 95.81 90 LYS A N 1
ATOM 730 C CA . LYS A 1 90 ? -2.259 1.885 -13.449 1.00 95.81 90 LYS A CA 1
ATOM 731 C C . LYS A 1 90 ? -3.152 0.910 -12.678 1.00 95.81 90 LYS A C 1
ATOM 733 O O . LYS A 1 90 ? -3.849 1.329 -11.758 1.00 95.81 90 LYS A O 1
ATOM 738 N N . VAL A 1 91 ? -3.073 -0.385 -12.986 1.00 95.94 91 VAL A N 1
ATOM 739 C CA . VAL A 1 91 ? -3.822 -1.426 -12.263 1.00 95.94 91 VAL A CA 1
ATOM 740 C C . VAL A 1 91 ? -3.415 -1.471 -10.787 1.00 95.94 91 VAL A C 1
ATOM 742 O O . VAL A 1 91 ? -4.275 -1.525 -9.909 1.00 95.94 91 VAL A O 1
ATOM 745 N N . ASN A 1 92 ? -2.119 -1.386 -10.480 1.00 95.25 92 ASN A N 1
ATOM 746 C CA . ASN A 1 92 ? -1.636 -1.415 -9.095 1.00 95.25 92 ASN A CA 1
ATOM 747 C C . ASN A 1 92 ? -2.074 -0.170 -8.303 1.00 95.25 92 ASN A C 1
ATOM 749 O O . ASN A 1 92 ? -2.394 -0.275 -7.116 1.00 95.25 92 ASN A O 1
ATOM 753 N N . LEU A 1 93 ? -2.162 0.995 -8.954 1.00 96.81 93 LEU A N 1
ATOM 754 C CA . LEU A 1 93 ? -2.723 2.217 -8.370 1.00 96.81 93 LEU A CA 1
ATOM 755 C C . LEU A 1 93 ? -4.223 2.089 -8.080 1.00 96.81 93 LEU A C 1
ATOM 757 O O . LEU A 1 93 ? -4.670 2.477 -6.999 1.00 96.81 93 LEU A O 1
ATOM 761 N N . GLU A 1 94 ? -4.995 1.523 -9.008 1.00 97.06 94 GLU A N 1
ATOM 762 C CA . GLU A 1 94 ? -6.427 1.257 -8.815 1.00 97.06 94 GLU A CA 1
ATOM 763 C C . GLU A 1 94 ? -6.658 0.278 -7.653 1.00 97.06 94 GLU A C 1
ATOM 765 O O . GLU A 1 94 ? -7.495 0.524 -6.780 1.00 97.06 94 GLU A O 1
ATOM 770 N N . GLN A 1 95 ? -5.853 -0.786 -7.572 1.00 95.94 95 GLN A N 1
ATOM 771 C CA . GLN A 1 95 ? -5.872 -1.721 -6.446 1.00 95.94 95 GLN A CA 1
ATOM 772 C C . GLN A 1 95 ? -5.547 -1.018 -5.125 1.00 95.94 95 GLN A C 1
ATOM 774 O O . GLN A 1 95 ? -6.296 -1.164 -4.159 1.00 95.94 95 GLN A O 1
ATOM 779 N N . LEU A 1 96 ? -4.486 -0.205 -5.079 1.00 97.81 96 LEU A N 1
ATOM 780 C CA . LEU A 1 96 ? -4.122 0.564 -3.888 1.00 97.81 96 LEU A CA 1
ATOM 781 C C . LEU A 1 96 ? -5.266 1.485 -3.441 1.00 97.81 96 LEU A C 1
ATOM 783 O O . LEU A 1 96 ? -5.521 1.610 -2.242 1.00 97.81 96 LEU A O 1
ATOM 787 N N . GLN A 1 97 ? -5.985 2.105 -4.376 1.00 97.69 97 GLN A N 1
ATOM 788 C CA . GLN A 1 97 ? -7.144 2.928 -4.042 1.00 97.69 97 GLN A CA 1
ATOM 789 C C . GLN A 1 97 ? -8.262 2.096 -3.396 1.00 97.69 97 GLN A C 1
ATOM 791 O O . GLN A 1 97 ? -8.818 2.506 -2.374 1.00 97.69 97 GLN A O 1
ATOM 796 N N . GLY A 1 98 ? -8.552 0.907 -3.929 1.00 97.25 98 GLY A N 1
ATOM 797 C CA . GLY A 1 98 ? -9.495 -0.034 -3.317 1.00 97.25 98 GLY A CA 1
ATOM 798 C C . GLY A 1 98 ? -9.083 -0.440 -1.898 1.00 97.25 98 GLY A C 1
ATOM 799 O O . GLY A 1 98 ? -9.903 -0.413 -0.975 1.00 97.25 98 GLY A O 1
ATOM 800 N N . VAL A 1 99 ? -7.795 -0.729 -1.694 1.00 97.25 99 VAL A N 1
ATOM 801 C CA . VAL A 1 99 ? -7.233 -1.087 -0.383 1.00 97.25 99 VAL A CA 1
ATOM 802 C C . VAL A 1 99 ? -7.325 0.071 0.607 1.00 97.25 99 VAL A C 1
ATOM 804 O O . VAL A 1 99 ? -7.721 -0.146 1.750 1.00 97.25 99 VAL A O 1
ATOM 807 N N . LYS A 1 100 ? -7.062 1.313 0.183 1.00 97.75 100 LYS A N 1
ATOM 808 C CA . LYS A 1 100 ? -7.239 2.511 1.026 1.00 97.75 100 LYS A CA 1
ATOM 809 C C . LYS A 1 100 ? -8.683 2.681 1.492 1.00 97.75 100 LYS A C 1
ATOM 811 O O . LYS A 1 100 ? -8.920 2.988 2.660 1.00 97.75 100 LYS A O 1
ATOM 816 N N . VAL A 1 101 ? -9.653 2.457 0.604 1.00 98.06 101 VAL A N 1
ATOM 817 C CA . VAL A 1 101 ? -11.080 2.515 0.956 1.00 98.06 101 VAL A CA 1
ATOM 818 C C . VAL A 1 101 ? -11.433 1.420 1.963 1.00 98.06 101 VAL A C 1
ATOM 820 O O . VAL A 1 101 ? -12.128 1.691 2.943 1.00 98.06 101 VAL A O 1
ATOM 823 N N . TYR A 1 102 ? -10.952 0.193 1.754 1.00 96.38 102 TYR A N 1
ATOM 824 C CA . TYR A 1 102 ? -11.151 -0.906 2.701 1.00 96.38 102 TYR A CA 1
ATOM 825 C C . TYR A 1 102 ? -10.540 -0.593 4.073 1.00 96.38 102 TYR A C 1
ATOM 827 O O . TYR A 1 102 ? -11.235 -0.673 5.086 1.00 96.38 102 TYR A O 1
ATOM 835 N N . TRP A 1 103 ? -9.279 -0.162 4.099 1.00 97.56 103 TRP A N 1
ATOM 836 C CA . TRP A 1 103 ? -8.569 0.234 5.311 1.00 97.56 103 TRP A CA 1
ATOM 837 C C . TRP A 1 103 ? -9.324 1.321 6.084 1.00 97.56 103 TRP A C 1
ATOM 839 O O . TRP A 1 103 ? -9.585 1.170 7.276 1.00 97.56 103 TRP A O 1
ATOM 849 N N . SER A 1 104 ? -9.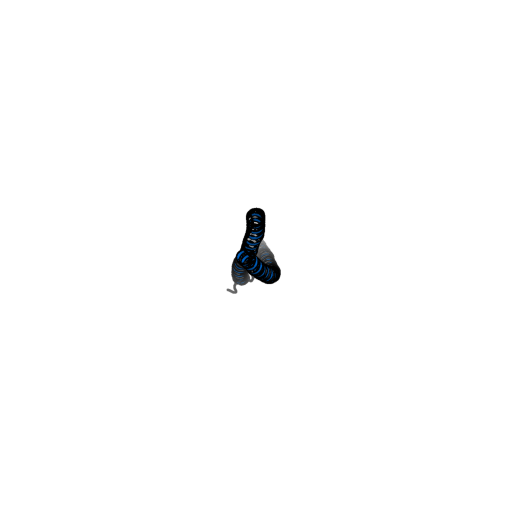789 2.365 5.390 1.00 97.38 104 SER A N 1
ATOM 850 C CA . SER A 1 104 ? -10.581 3.441 5.993 1.00 97.38 104 SER A CA 1
ATOM 851 C C . SER A 1 104 ? -11.864 2.920 6.654 1.00 97.38 104 SER A C 1
ATOM 853 O O . SER A 1 104 ? -12.176 3.302 7.784 1.00 97.38 104 SER A O 1
ATOM 855 N N . LYS A 1 105 ? -12.578 1.987 6.006 1.00 96.94 105 LYS A N 1
ATOM 856 C CA . LYS A 1 105 ? -13.781 1.351 6.573 1.00 96.94 105 LYS A CA 1
ATOM 857 C C . LYS A 1 105 ? -13.468 0.539 7.832 1.00 96.94 105 LYS A C 1
ATOM 859 O O . LYS A 1 105 ? -14.229 0.610 8.797 1.00 96.94 105 LYS A O 1
ATOM 864 N N . VAL A 1 106 ? -12.371 -0.218 7.833 1.00 95.75 106 VAL A N 1
ATOM 865 C CA . VAL A 1 106 ? -11.937 -1.012 8.995 1.00 95.75 106 VAL A CA 1
ATOM 866 C C . VAL A 1 106 ? -11.582 -0.096 10.167 1.00 95.75 106 VAL A C 1
ATOM 868 O O . 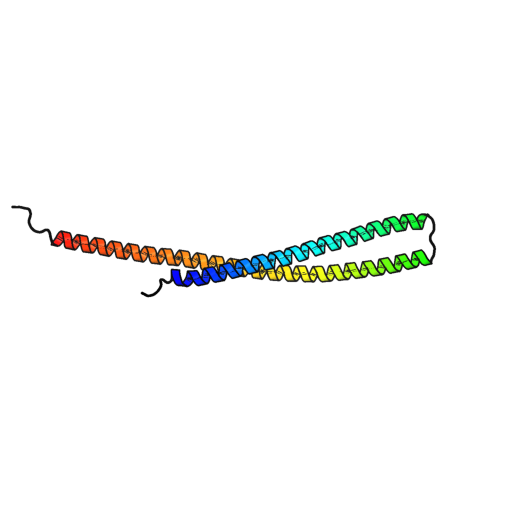VAL A 1 106 ? -12.094 -0.293 11.269 1.00 95.75 106 VAL A O 1
ATOM 871 N N . CYS A 1 107 ? -10.805 0.961 9.926 1.00 94.56 107 CYS A N 1
ATOM 872 C CA . CYS A 1 107 ? -10.452 1.951 10.945 1.00 94.56 107 CYS A CA 1
ATOM 873 C C . CYS A 1 107 ? -11.688 2.659 11.520 1.00 94.56 107 CYS A C 1
ATOM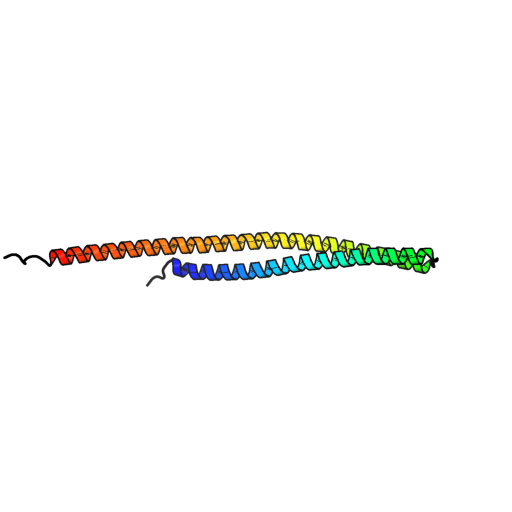 875 O O . CYS A 1 107 ? -11.828 2.776 12.737 1.00 94.56 107 CYS A O 1
ATOM 877 N N . ALA A 1 108 ? -12.629 3.077 10.667 1.00 95.69 108 ALA A N 1
ATOM 878 C CA . ALA A 1 108 ? -13.874 3.702 11.112 1.00 95.69 108 ALA A CA 1
ATOM 879 C C . ALA A 1 108 ? -14.709 2.757 11.992 1.00 95.69 108 ALA A C 1
ATOM 881 O O . ALA A 1 108 ? -15.245 3.170 13.024 1.00 95.69 108 ALA A O 1
ATOM 882 N N . ARG A 1 109 ? -14.792 1.476 11.616 1.00 94.06 109 ARG A N 1
ATOM 883 C CA . ARG A 1 109 ? -15.510 0.455 12.384 1.00 94.06 109 ARG A CA 1
ATOM 884 C C . ARG A 1 109 ? -14.873 0.214 13.749 1.00 94.06 109 ARG A C 1
ATOM 886 O O . ARG A 1 109 ? -15.606 0.155 14.735 1.00 94.06 109 ARG A O 1
ATOM 893 N N . GLN A 1 110 ? -13.548 0.116 13.823 1.00 93.12 110 GLN A N 1
ATOM 894 C CA . GLN A 1 110 ? -12.853 -0.036 15.099 1.00 93.12 110 GLN A CA 1
ATOM 895 C C . GLN A 1 110 ? -13.127 1.153 16.025 1.00 93.12 110 GLN A C 1
ATOM 897 O O . GLN A 1 110 ? -13.588 0.956 17.147 1.00 93.12 110 GLN A O 1
ATOM 902 N N . ASN A 1 111 ? -12.966 2.381 15.526 1.00 93.00 111 ASN A N 1
ATOM 903 C CA . ASN A 1 111 ? -13.230 3.592 16.306 1.00 93.00 111 ASN A CA 1
ATOM 904 C C . ASN A 1 111 ? -14.677 3.641 16.829 1.00 93.00 111 ASN A C 1
ATOM 906 O O . ASN A 1 111 ? -14.931 4.083 17.954 1.00 93.00 111 ASN A O 1
ATOM 910 N N . ALA A 1 112 ? -15.639 3.165 16.031 1.00 93.88 112 ALA A N 1
ATOM 911 C CA . ALA A 1 112 ? -17.036 3.072 16.439 1.00 93.88 112 ALA A CA 1
ATOM 912 C C . ALA A 1 112 ? -17.252 2.040 17.562 1.00 93.88 112 ALA A C 1
ATOM 914 O O . ALA A 1 112 ? -17.991 2.318 18.511 1.00 93.88 112 ALA A O 1
ATOM 915 N N . VAL A 1 113 ? -16.605 0.871 17.482 1.00 92.19 113 VAL A N 1
ATOM 916 C CA . VAL A 1 113 ? -16.658 -0.166 18.528 1.00 92.19 113 VAL A CA 1
ATOM 917 C C . VAL A 1 113 ? -16.019 0.331 19.824 1.00 92.19 113 VAL A C 1
ATOM 919 O O . VAL A 1 113 ? -16.639 0.212 20.883 1.00 92.19 113 VAL A O 1
ATOM 922 N N . ASP A 1 114 ? -14.850 0.961 19.744 1.00 91.06 114 ASP A N 1
ATOM 923 C CA . ASP A 1 114 ? -14.146 1.519 20.902 1.00 91.06 114 ASP A CA 1
ATOM 924 C C . ASP A 1 114 ? -15.002 2.585 21.599 1.00 91.06 114 ASP A C 1
ATOM 926 O O . ASP A 1 114 ? -15.238 2.530 22.811 1.00 91.06 114 ASP A O 1
ATOM 930 N N . SER A 1 115 ? -15.590 3.493 20.815 1.00 93.31 115 SER A N 1
ATOM 931 C CA . SER A 1 115 ? -16.516 4.514 21.315 1.00 93.31 115 SER A CA 1
ATOM 932 C C . SER A 1 115 ? -17.750 3.908 21.993 1.00 93.31 115 SER A C 1
ATOM 934 O O . SER A 1 115 ? -18.224 4.418 23.014 1.00 93.31 115 SER A O 1
ATOM 936 N N . LEU A 1 116 ? -18.297 2.816 21.449 1.00 93.19 116 LEU A N 1
ATOM 937 C CA . LEU A 1 116 ? -19.439 2.117 22.038 1.00 93.19 116 LEU A CA 1
ATOM 938 C C . LEU A 1 116 ? -19.072 1.468 23.377 1.00 93.19 116 LEU A C 1
ATOM 940 O O . LEU A 1 116 ? -19.863 1.527 24.322 1.00 93.19 116 LEU A O 1
ATOM 944 N N . ILE A 1 117 ? -17.881 0.875 23.478 1.00 91.12 117 ILE A N 1
ATOM 945 C CA . ILE A 1 117 ? -17.389 0.261 24.715 1.00 91.12 117 ILE A CA 1
ATOM 946 C C . ILE A 1 117 ? -17.233 1.308 25.812 1.00 91.12 117 ILE A C 1
ATOM 948 O O . ILE A 1 117 ? -17.723 1.081 26.919 1.00 91.12 117 ILE A O 1
ATOM 952 N N . VAL A 1 118 ? -16.630 2.460 25.509 1.00 91.69 118 VAL A N 1
ATOM 953 C CA . VAL A 1 118 ? -16.492 3.571 26.467 1.00 91.69 118 VAL A CA 1
ATOM 954 C C . VAL A 1 118 ? -17.863 4.027 26.968 1.00 91.69 118 VAL A C 1
ATOM 956 O O . VAL A 1 118 ? -18.098 4.074 28.175 1.00 91.69 118 VAL A O 1
ATOM 959 N N . LYS A 1 119 ? -18.821 4.262 26.059 1.00 92.56 119 LYS A N 1
ATOM 960 C CA . LYS A 1 119 ? -20.192 4.656 26.432 1.00 92.56 119 LYS A CA 1
ATOM 961 C C . LYS A 1 119 ? -20.867 3.631 27.344 1.00 92.56 119 LYS A C 1
ATOM 963 O O . LYS A 1 119 ? -21.580 4.010 28.271 1.00 92.56 119 LYS A O 1
ATOM 968 N N . LEU A 1 120 ? -20.676 2.337 27.087 1.00 90.50 120 LEU A N 1
ATOM 969 C CA . LEU A 1 120 ? -21.267 1.280 27.908 1.00 90.50 120 LEU A CA 1
ATOM 970 C C . LEU A 1 120 ? -20.591 1.147 29.270 1.00 90.50 120 LEU A C 1
ATOM 972 O O . LEU A 1 120 ? -21.304 0.974 30.254 1.00 90.50 120 LEU A O 1
ATOM 976 N N . LYS A 1 121 ? -19.263 1.275 29.346 1.00 90.31 121 LYS A N 1
ATOM 977 C CA . LYS A 1 121 ? -18.537 1.297 30.623 1.00 90.31 121 LYS A CA 1
ATOM 978 C C . LYS A 1 121 ? -19.027 2.439 31.513 1.00 90.31 121 LYS A C 1
ATOM 980 O O . LYS A 1 121 ? -19.373 2.187 32.660 1.00 90.31 121 LYS A O 1
ATOM 985 N N . ASN A 1 122 ? -19.182 3.642 30.958 1.00 92.81 122 ASN A N 1
ATOM 986 C CA . ASN A 1 122 ? -19.679 4.799 31.708 1.00 92.81 122 ASN A CA 1
ATOM 987 C C . ASN A 1 122 ? -21.108 4.580 32.231 1.00 92.81 122 ASN A C 1
ATOM 989 O O . ASN A 1 122 ? -21.404 4.902 33.377 1.00 92.81 122 ASN A O 1
ATOM 993 N N . LYS A 1 123 ? -21.996 3.983 31.421 1.00 92.12 123 LYS A N 1
ATOM 994 C CA . LYS A 1 123 ? -23.360 3.636 31.861 1.00 92.12 123 LYS A CA 1
ATOM 995 C C . LYS A 1 123 ? -23.371 2.579 32.964 1.00 92.12 123 LYS A C 1
ATOM 997 O O . LYS A 1 123 ? -24.166 2.681 33.892 1.00 92.12 123 LYS A O 1
ATOM 1002 N N . GLU A 1 124 ? -22.526 1.557 32.848 1.00 90.12 124 GLU A N 1
ATOM 1003 C CA . GLU A 1 124 ? -22.398 0.506 33.861 1.00 90.12 124 GLU A CA 1
ATOM 1004 C C . GLU A 1 124 ? -21.830 1.058 35.176 1.00 90.12 124 GLU A C 1
ATOM 1006 O O . GLU A 1 124 ? -22.286 0.645 36.239 1.00 90.12 124 GLU A O 1
ATOM 1011 N N . GLN A 1 125 ? -20.885 1.999 35.107 1.00 90.62 125 GLN A N 1
ATOM 1012 C CA . GLN A 1 125 ? -20.325 2.679 36.274 1.00 90.62 125 GLN A CA 1
ATOM 1013 C C . GLN A 1 125 ? -21.368 3.570 36.952 1.00 90.62 125 GLN A C 1
ATOM 1015 O O . GLN A 1 125 ? -21.649 3.373 38.125 1.00 90.62 125 GLN A O 1
ATOM 1020 N N . TYR A 1 126 ? -22.058 4.425 36.193 1.00 93.81 126 TYR A N 1
ATOM 1021 C CA . TYR A 1 126 ? -23.129 5.269 36.730 1.00 93.81 126 TYR A CA 1
ATOM 1022 C C . TYR A 1 126 ? -24.241 4.460 37.419 1.00 93.81 126 TYR A C 1
ATOM 1024 O O . TYR A 1 126 ? -24.740 4.839 38.477 1.00 93.81 126 TYR A O 1
ATOM 1032 N N . ALA A 1 127 ? -24.634 3.322 36.837 1.00 92.50 127 ALA A N 1
ATOM 1033 C CA . ALA A 1 127 ? -25.626 2.441 37.448 1.00 92.50 127 ALA A CA 1
ATOM 1034 C C . ALA A 1 127 ? -25.122 1.799 38.753 1.00 92.50 127 ALA A C 1
ATOM 1036 O O . ALA A 1 127 ? -25.906 1.636 39.687 1.00 92.50 127 ALA A O 1
ATOM 1037 N N . ALA A 1 128 ? -23.836 1.442 38.820 1.00 90.69 128 ALA A N 1
ATOM 1038 C CA . ALA A 1 128 ? -23.219 0.905 40.028 1.00 90.69 128 ALA A CA 1
ATOM 1039 C C . ALA A 1 128 ? -23.118 1.968 41.131 1.00 90.69 128 ALA A C 1
ATOM 1041 O O . ALA A 1 128 ? -23.492 1.686 42.266 1.00 90.69 128 ALA A O 1
ATOM 1042 N N . ASP A 1 129 ? -22.704 3.187 40.784 1.00 92.94 129 ASP A N 1
ATOM 1043 C CA . ASP A 1 129 ? -22.599 4.312 41.717 1.00 92.94 129 ASP A CA 1
ATOM 1044 C C . ASP A 1 129 ? -23.973 4.661 42.305 1.00 92.94 129 ASP A C 1
ATOM 1046 O O . ASP A 1 129 ? -24.118 4.819 43.515 1.00 92.94 129 ASP A O 1
ATOM 1050 N N . LYS A 1 130 ? -25.019 4.684 41.466 1.00 93.94 130 LYS A N 1
ATOM 1051 C CA . LYS A 1 130 ? -26.398 4.905 41.921 1.00 93.94 130 LYS A CA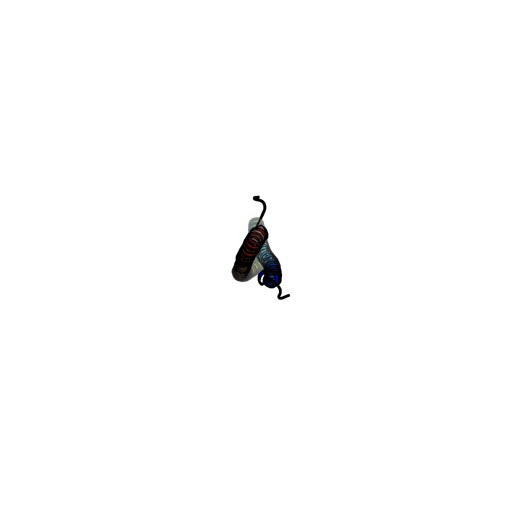 1
ATOM 1052 C C . LYS A 1 130 ? -26.882 3.811 42.878 1.00 93.94 130 LYS A C 1
ATOM 1054 O O . LYS A 1 130 ? -27.529 4.127 43.871 1.00 93.94 130 LYS A O 1
ATOM 1059 N N . ALA A 1 131 ? -26.584 2.544 42.590 1.00 92.06 131 ALA A N 1
ATOM 1060 C CA . ALA A 1 131 ? -26.955 1.433 43.468 1.00 92.06 131 ALA A CA 1
ATOM 1061 C C . ALA A 1 131 ? -26.197 1.478 44.807 1.00 92.06 131 ALA A C 1
ATOM 1063 O O . ALA A 1 131 ? -26.772 1.187 45.852 1.00 92.06 131 ALA A O 1
ATOM 1064 N N . LEU A 1 132 ? -24.922 1.876 44.786 1.00 92.56 132 LEU A N 1
ATOM 1065 C CA . LEU A 1 132 ? -24.114 2.053 45.990 1.00 92.56 132 LEU A CA 1
ATOM 1066 C C . LEU A 1 132 ? -24.638 3.206 46.855 1.00 92.56 132 LEU A C 1
ATOM 1068 O O . LEU A 1 132 ? -24.757 3.038 48.065 1.00 92.56 132 LEU A O 1
ATOM 1072 N N . GLN A 1 133 ? -25.022 4.329 46.241 1.00 92.00 133 GLN A N 1
ATOM 1073 C CA . GLN A 1 133 ? -25.650 5.441 46.955 1.00 92.00 133 GLN A CA 1
ATOM 1074 C C . GLN A 1 133 ? -26.942 5.002 47.656 1.00 92.00 133 GLN A C 1
ATOM 1076 O O . GLN A 1 133 ? -27.107 5.266 48.841 1.00 92.00 133 GLN A O 1
ATOM 1081 N N . GLN A 1 134 ? -27.814 4.263 46.960 1.00 92.88 134 GLN A N 1
ATOM 1082 C CA . GLN A 1 134 ? -29.054 3.741 47.548 1.00 92.88 134 GLN A CA 1
ATOM 1083 C C . GLN A 1 134 ? -28.790 2.850 48.771 1.00 92.88 134 GLN A C 1
ATOM 1085 O O . GLN A 1 134 ? -29.453 3.003 49.792 1.00 92.88 134 GLN A O 1
ATOM 1090 N N . LEU A 1 135 ? -27.788 1.969 48.703 1.00 92.31 135 LEU A N 1
ATOM 1091 C CA . LEU A 1 135 ? -27.401 1.119 49.834 1.00 92.31 135 LEU A CA 1
ATOM 1092 C C . LEU A 1 135 ? -26.871 1.929 51.028 1.00 92.31 135 LEU A C 1
ATOM 1094 O O . LEU A 1 135 ? -27.165 1.592 52.174 1.00 92.31 135 LEU A O 1
ATOM 1098 N N . ILE A 1 136 ? -26.095 2.988 50.774 1.00 92.06 136 ILE A N 1
ATOM 1099 C CA . ILE A 1 136 ? -25.599 3.894 51.823 1.00 92.06 136 ILE A CA 1
ATOM 1100 C C . ILE A 1 136 ? -26.763 4.634 52.486 1.00 92.06 136 ILE A C 1
ATOM 1102 O O . ILE A 1 136 ? -26.812 4.716 53.717 1.00 92.06 136 ILE A O 1
ATOM 1106 N N . ASP A 1 137 ? -27.704 5.142 51.692 1.00 92.56 137 ASP A N 1
ATOM 1107 C CA . ASP A 1 137 ? -28.878 5.859 52.189 1.00 92.56 137 ASP A CA 1
ATOM 1108 C C . ASP A 1 137 ? -29.752 4.929 53.054 1.00 92.56 137 ASP A C 1
ATOM 1110 O O . ASP A 1 137 ? -30.120 5.282 54.177 1.00 92.56 137 ASP A O 1
ATOM 1114 N N . GLU A 1 138 ? -30.013 3.699 52.596 1.00 90.62 138 GLU A N 1
ATOM 1115 C CA . GLU A 1 138 ? -30.762 2.681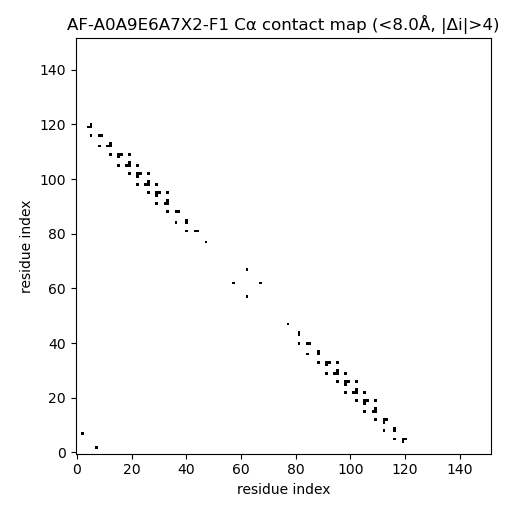 53.347 1.00 90.62 138 GLU A CA 1
ATOM 1116 C C . GLU A 1 138 ? -30.075 2.297 54.666 1.00 90.62 138 GLU A C 1
ATOM 1118 O O . GLU A 1 138 ? -30.723 2.247 55.716 1.00 90.62 138 GLU A O 1
ATOM 1123 N N . ALA A 1 139 ? -28.760 2.061 54.644 1.00 89.12 139 ALA A N 1
ATOM 1124 C CA . ALA A 1 139 ? -27.990 1.758 55.849 1.00 89.12 139 ALA A CA 1
ATOM 1125 C C . ALA A 1 139 ? -28.008 2.926 56.850 1.00 89.12 139 ALA A C 1
ATOM 1127 O O . ALA A 1 139 ? -28.121 2.709 58.060 1.00 89.12 139 ALA A O 1
ATOM 1128 N N . SER A 1 140 ? -27.949 4.164 56.353 1.00 89.00 140 SER A N 1
ATOM 1129 C CA . SER A 1 140 ? -28.010 5.374 57.178 1.00 89.00 140 SER A CA 1
ATOM 1130 C C . SER A 1 140 ? -29.368 5.513 57.869 1.00 89.00 140 SER A C 1
ATOM 1132 O O . SER A 1 140 ? -29.418 5.766 59.073 1.00 89.00 140 SER A O 1
ATOM 1134 N N . LEU A 1 141 ? -30.467 5.261 57.149 1.00 87.06 141 LEU A N 1
ATOM 1135 C CA . LEU A 1 141 ? -31.822 5.253 57.712 1.00 87.06 141 LEU A CA 1
ATOM 1136 C C . LEU A 1 141 ? -32.012 4.146 58.756 1.00 87.06 141 LEU A C 1
ATOM 1138 O O . LEU A 1 141 ? -32.616 4.382 59.802 1.00 87.06 141 LEU A O 1
ATOM 1142 N N . GLN A 1 142 ? -31.480 2.944 58.517 1.00 80.62 142 GLN A N 1
ATOM 1143 C CA . GLN A 1 142 ? -31.549 1.857 59.499 1.00 80.62 142 GLN A CA 1
ATOM 1144 C C . GLN A 1 142 ? -30.757 2.165 60.771 1.00 80.62 142 GLN A C 1
ATOM 1146 O O . GLN A 1 142 ? -31.237 1.880 61.868 1.00 80.62 142 GLN A O 1
ATOM 1151 N N . ASN A 1 143 ? -29.565 2.748 60.646 1.00 77.31 143 ASN A N 1
ATOM 1152 C CA . ASN A 1 143 ? -28.761 3.148 61.800 1.00 77.31 143 ASN A CA 1
ATOM 1153 C C . ASN A 1 143 ? -29.419 4.291 62.581 1.00 77.31 143 ASN A C 1
ATOM 1155 O O . ASN A 1 143 ? -29.418 4.259 63.809 1.00 77.31 143 ASN A O 1
ATOM 1159 N N . PHE A 1 144 ? -30.037 5.251 61.887 1.00 77.06 144 PHE A N 1
ATOM 1160 C CA . PHE A 1 144 ? -30.837 6.297 62.521 1.00 77.06 144 PHE A CA 1
ATOM 1161 C C . PHE A 1 144 ? -32.023 5.705 63.298 1.00 77.06 144 PHE A C 1
ATOM 1163 O O . PHE A 1 144 ? -32.196 6.000 64.477 1.00 77.06 144 PHE A O 1
ATOM 1170 N N . ASN A 1 145 ? -32.777 4.786 62.689 1.00 72.62 145 ASN A N 1
ATOM 1171 C CA . ASN A 1 145 ? -33.918 4.132 63.337 1.00 72.62 145 ASN A CA 1
ATOM 1172 C C . ASN A 1 145 ? -33.529 3.201 64.499 1.00 72.62 145 ASN A C 1
ATOM 1174 O O . ASN A 1 145 ? -34.353 2.960 65.378 1.00 72.62 145 ASN A O 1
ATOM 1178 N N . LYS A 1 146 ? -32.296 2.677 64.530 1.00 70.00 146 LYS A N 1
ATOM 1179 C CA . LYS A 1 146 ? -31.751 1.894 65.657 1.00 70.00 146 LYS A CA 1
ATOM 1180 C C . LYS A 1 146 ? -31.218 2.755 66.805 1.00 70.00 146 LYS A C 1
ATOM 1182 O O . LYS A 1 146 ? -30.905 2.202 67.854 1.00 70.00 146 LYS A O 1
ATOM 1187 N N . SER A 1 147 ? -31.154 4.077 66.636 1.00 56.38 147 SER A N 1
ATOM 1188 C CA . SER A 1 147 ? -30.795 5.024 67.692 1.00 56.38 147 SER A CA 1
ATOM 1189 C C . SER A 1 147 ? -32.015 5.788 68.239 1.00 56.38 147 SER A C 1
ATOM 1191 O O . SER A 1 147 ? -32.108 7.005 68.074 1.00 56.38 147 SER A O 1
ATOM 1193 N N . PRO A 1 148 ? -32.971 5.136 68.926 1.00 56.44 148 PRO A N 1
ATOM 1194 C CA . PRO A 1 148 ? -33.779 5.806 69.921 1.00 56.44 148 PRO A CA 1
ATOM 1195 C C . PRO A 1 148 ? -33.196 5.521 71.311 1.00 56.44 148 PRO A C 1
ATOM 1197 O O . PRO A 1 148 ? -33.045 4.374 71.721 1.00 56.44 148 PRO A O 1
ATOM 1200 N N . ASN A 1 149 ? -32.965 6.606 72.049 1.00 54.12 149 ASN A N 1
ATOM 1201 C CA . ASN A 1 149 ? -32.713 6.673 73.491 1.00 54.12 149 ASN A CA 1
ATOM 1202 C C . ASN A 1 149 ? -31.244 6.752 73.964 1.00 54.12 149 ASN A C 1
ATOM 1204 O O . ASN A 1 149 ? -30.662 5.809 74.487 1.00 54.12 149 ASN A O 1
ATOM 1208 N N . SER A 1 150 ? -30.689 7.963 73.868 1.00 52.78 150 SER A N 1
ATOM 1209 C CA . SER A 1 150 ? -29.632 8.478 74.752 1.00 52.78 150 SER A CA 1
ATOM 1210 C C . SER A 1 150 ? -29.973 9.930 75.115 1.00 52.78 150 SER A C 1
ATOM 1212 O O . SER A 1 150 ? -29.226 10.858 74.810 1.00 52.78 150 SER A O 1
ATOM 1214 N N . ARG A 1 151 ? -31.158 10.148 75.692 1.00 50.06 151 ARG A N 1
ATOM 1215 C CA . ARG A 1 151 ? -31.495 11.365 76.444 1.00 50.06 151 ARG A CA 1
ATOM 1216 C C . ARG A 1 151 ? -32.486 11.011 77.552 1.00 50.06 151 ARG A C 1
ATOM 1218 O O . ARG A 1 151 ? -33.692 11.083 77.345 1.00 50.06 151 ARG A O 1
ATOM 1225 N N . ALA A 1 152 ? -31.938 10.641 78.701 1.00 43.06 152 ALA A N 1
ATOM 1226 C CA . ALA A 1 152 ? -32.486 10.885 80.030 1.00 43.06 152 ALA A CA 1
ATOM 1227 C C . ALA A 1 152 ? -31.296 10.974 80.989 1.00 43.06 152 ALA A C 1
ATOM 1229 O O . ALA A 1 152 ? -30.425 10.079 80.890 1.00 43.06 152 ALA A O 1
#

pLDDT: mean 89.57, std 10.35, range [43.06, 98.06]